Protein AF-A0A3S2VZG4-F1 (afdb_monomer_lite)

Sequence (75 aa):
MNARHPSTDGPVGLLALIDFKWLMTAEGLAVNVDRLRQDAGYAQTVFDAADASGNVVLRRIAGELRERLAAASAP

Secondary structure (DSSP, 8-state):
-------S--HHHHHHHHHHHHHHHHTT----HHHHHH-HHHHHHHHHHHHHSS-HHHHHHHHHHHHHHHHHT--

Structure (mmCIF, N/CA/C/O backbone):
data_AF-A0A3S2VZG4-F1
#
_entry.id   AF-A0A3S2VZG4-F1
#
loop_
_atom_site.group_PDB
_atom_site.id
_atom_site.type_symbol
_atom_site.label_atom_id
_atom_site.label_alt_id
_atom_site.label_comp_id
_atom_site.label_asym_id
_atom_site.label_entity_id
_atom_site.label_seq_id
_atom_site.pdbx_PDB_ins_code
_atom_site.Cartn_x
_atom_site.Cartn_y
_atom_site.Cartn_z
_atom_site.occupancy
_atom_site.B_iso_or_equiv
_atom_site.auth_seq_id
_atom_site.auth_comp_id
_atom_site.auth_asym_id
_atom_site.auth_atom_id
_atom_site.pdbx_PDB_model_num
ATOM 1 N N . MET A 1 1 ? 7.193 6.707 -36.107 1.00 36.22 1 MET A N 1
ATOM 2 C CA . MET A 1 1 ? 7.907 5.621 -35.405 1.00 36.22 1 MET A CA 1
ATOM 3 C C . MET A 1 1 ? 7.505 5.701 -33.940 1.00 36.22 1 MET A C 1
ATOM 5 O O . MET A 1 1 ? 8.018 6.552 -33.235 1.00 36.22 1 MET A O 1
ATOM 9 N N . ASN A 1 2 ? 6.499 4.928 -33.517 1.00 39.22 2 ASN A N 1
ATOM 10 C CA . ASN A 1 2 ? 6.014 4.955 -32.133 1.00 39.22 2 ASN A CA 1
ATOM 11 C C . ASN A 1 2 ? 6.755 3.870 -31.352 1.00 39.22 2 ASN A C 1
ATOM 13 O O . ASN A 1 2 ? 6.508 2.685 -31.575 1.00 39.22 2 ASN A O 1
ATOM 17 N N . ALA A 1 3 ? 7.680 4.271 -30.480 1.00 41.50 3 ALA A N 1
ATOM 18 C CA . ALA A 1 3 ? 8.315 3.365 -29.534 1.00 41.50 3 ALA A CA 1
ATOM 19 C C . ALA A 1 3 ? 7.245 2.884 -28.547 1.00 41.50 3 ALA A C 1
ATOM 21 O O . ALA A 1 3 ? 6.883 3.570 -27.594 1.00 41.50 3 ALA A O 1
ATOM 22 N N . ARG A 1 4 ? 6.679 1.709 -28.823 1.00 47.88 4 ARG A N 1
ATOM 23 C CA . ARG A 1 4 ? 5.831 0.991 -27.879 1.00 47.88 4 ARG A CA 1
ATOM 24 C C . ARG A 1 4 ? 6.773 0.503 -26.782 1.00 47.88 4 ARG A C 1
ATOM 26 O O . ARG A 1 4 ? 7.444 -0.506 -26.970 1.00 47.88 4 ARG A O 1
ATOM 33 N N . HIS A 1 5 ? 6.880 1.242 -25.678 1.00 48.91 5 HIS A N 1
ATOM 34 C CA . HIS A 1 5 ? 7.436 0.662 -24.458 1.00 48.91 5 HIS A CA 1
ATOM 35 C C . HIS A 1 5 ? 6.602 -0.593 -24.179 1.00 48.91 5 HIS A C 1
ATOM 37 O O . HIS A 1 5 ? 5.371 -0.479 -24.159 1.00 48.91 5 HIS A O 1
ATOM 43 N N . PRO A 1 6 ? 7.198 -1.790 -24.047 1.00 46.00 6 PRO A N 1
ATOM 44 C CA . PRO A 1 6 ? 6.449 -2.931 -23.560 1.00 46.00 6 PRO A CA 1
ATOM 45 C C . PRO A 1 6 ? 5.963 -2.539 -22.167 1.00 46.00 6 PRO A C 1
ATOM 47 O O . PRO A 1 6 ? 6.743 -2.435 -21.228 1.00 46.00 6 PRO A O 1
ATOM 50 N N . SER A 1 7 ? 4.682 -2.200 -22.051 1.00 50.75 7 SER A N 1
ATOM 51 C CA . SER A 1 7 ? 4.057 -1.994 -20.759 1.00 50.75 7 SER A CA 1
ATOM 52 C C . SER A 1 7 ? 4.108 -3.346 -20.058 1.00 50.75 7 SER A C 1
ATOM 54 O O . SER A 1 7 ? 3.295 -4.222 -20.330 1.00 50.75 7 SER A O 1
ATOM 56 N N . THR A 1 8 ? 5.088 -3.528 -19.177 1.00 53.03 8 THR A N 1
ATOM 57 C CA . THR A 1 8 ? 5.177 -4.663 -18.244 1.00 53.03 8 THR A CA 1
ATOM 58 C C . THR A 1 8 ? 3.918 -4.754 -17.353 1.00 53.03 8 THR A C 1
ATOM 60 O O . THR A 1 8 ? 3.646 -5.775 -16.726 1.00 53.03 8 THR A O 1
ATOM 63 N N . ASP A 1 9 ? 3.080 -3.714 -17.365 1.00 55.06 9 ASP A N 1
ATOM 64 C CA . ASP A 1 9 ? 1.701 -3.701 -16.884 1.00 55.06 9 ASP A CA 1
ATOM 65 C C . ASP A 1 9 ? 0.733 -4.360 -17.884 1.00 55.06 9 ASP A C 1
ATOM 67 O O . ASP A 1 9 ? 0.019 -3.702 -18.642 1.00 55.06 9 ASP A O 1
ATOM 71 N N . GLY A 1 10 ? 0.665 -5.692 -17.873 1.00 59.84 10 GLY A N 1
ATOM 72 C CA . GLY A 1 10 ? -0.525 -6.384 -18.373 1.00 59.84 10 GLY A CA 1
ATOM 73 C C . GLY A 1 10 ? -1.779 -6.000 -17.559 1.00 59.84 10 GLY A C 1
ATOM 74 O O . GLY A 1 10 ? -1.653 -5.484 -16.447 1.00 59.84 10 GLY A O 1
ATOM 75 N N . PRO A 1 11 ? -3.003 -6.304 -18.033 1.00 58.50 11 PRO A N 1
ATOM 76 C CA . PRO A 1 11 ? -4.259 -5.977 -17.333 1.00 58.50 11 PRO A CA 1
ATOM 77 C C . PRO A 1 11 ? -4.329 -6.513 -15.888 1.00 58.50 11 PRO A C 1
ATOM 79 O O . PRO A 1 11 ? -4.985 -5.927 -15.031 1.00 58.50 11 PRO A O 1
ATOM 82 N N . VAL A 1 12 ? -3.585 -7.582 -15.594 1.00 58.78 12 VAL A N 1
ATOM 83 C CA . VAL A 1 12 ? -3.442 -8.180 -14.255 1.00 58.78 12 VAL A CA 1
ATOM 84 C C . VAL A 1 12 ? -2.592 -7.317 -13.302 1.00 58.78 12 VAL A C 1
ATOM 86 O O . VAL A 1 12 ? -2.704 -7.438 -12.089 1.00 58.78 12 VAL A O 1
ATOM 89 N N . GLY A 1 13 ? -1.706 -6.455 -13.814 1.00 70.94 13 GLY A N 1
ATOM 90 C CA . GLY A 1 13 ? -0.948 -5.481 -13.007 1.00 70.94 13 GLY A CA 1
ATOM 91 C C . GLY A 1 13 ? -1.809 -4.325 -12.543 1.00 70.94 13 GLY A C 1
ATOM 92 O O . GLY A 1 13 ? -1.837 -4.012 -11.356 1.00 70.94 13 GLY A O 1
ATOM 93 N N . LEU A 1 14 ? -2.601 -3.788 -13.469 1.00 78.88 14 LEU A N 1
ATOM 94 C CA . LEU A 1 14 ? -3.496 -2.678 -13.188 1.00 78.88 14 LEU A CA 1
ATOM 95 C C . LEU A 1 14 ? -4.541 -3.041 -12.123 1.00 78.88 14 LEU A C 1
ATOM 97 O O . LEU A 1 14 ? -4.791 -2.245 -11.226 1.00 78.88 14 LEU A O 1
ATOM 101 N N . LEU A 1 15 ? -5.122 -4.244 -12.191 1.00 83.50 15 LEU A N 1
ATOM 102 C CA . LEU A 1 15 ? -6.136 -4.673 -11.226 1.00 83.50 15 LEU A CA 1
ATOM 103 C C . LEU A 1 15 ? -5.567 -4.778 -9.803 1.00 83.50 15 LEU A C 1
ATOM 105 O O . LEU A 1 15 ? -6.115 -4.165 -8.893 1.00 83.50 15 LEU A O 1
ATOM 109 N N . ALA A 1 16 ? -4.421 -5.447 -9.630 1.00 85.31 16 ALA A N 1
ATOM 110 C CA . ALA A 1 16 ? -3.765 -5.574 -8.325 1.00 85.31 16 ALA A CA 1
ATOM 111 C C . ALA A 1 16 ? -3.411 -4.205 -7.714 1.00 85.31 16 ALA A C 1
ATOM 113 O O . ALA A 1 16 ? -3.533 -3.996 -6.510 1.00 85.31 16 ALA A O 1
ATOM 114 N N . LEU A 1 17 ? -3.010 -3.252 -8.556 1.00 87.75 17 LEU A N 1
ATOM 115 C CA . LEU A 1 17 ? -2.668 -1.886 -8.165 1.00 87.75 17 LEU A CA 1
ATOM 116 C C . LEU A 1 17 ? -3.897 -1.085 -7.698 1.00 87.75 17 LEU A C 1
ATOM 118 O O . LEU A 1 17 ? -3.818 -0.317 -6.736 1.00 87.75 17 LEU A O 1
ATOM 122 N N . ILE A 1 18 ? -5.040 -1.271 -8.365 1.00 89.56 18 ILE A N 1
ATOM 123 C CA . ILE A 1 18 ? -6.318 -0.668 -7.972 1.00 89.56 18 ILE A CA 1
ATOM 124 C C . ILE A 1 18 ? -6.843 -1.302 -6.682 1.00 89.56 18 ILE A C 1
ATOM 126 O O . ILE A 1 18 ? -7.202 -0.562 -5.766 1.00 89.56 18 ILE A O 1
ATOM 130 N N . ASP A 1 19 ? -6.827 -2.631 -6.569 1.00 91.56 19 ASP A N 1
ATOM 131 C CA . ASP A 1 19 ? -7.238 -3.345 -5.353 1.00 91.56 19 ASP A CA 1
ATOM 132 C C . ASP A 1 19 ? -6.413 -2.888 -4.147 1.00 91.56 19 ASP A C 1
ATOM 134 O O . ASP A 1 19 ? -6.961 -2.534 -3.103 1.00 91.56 19 ASP A O 1
ATOM 138 N N . PHE A 1 20 ? -5.093 -2.793 -4.317 1.00 92.56 20 PHE A N 1
ATOM 139 C CA . PHE A 1 20 ? -4.191 -2.281 -3.293 1.00 92.56 20 PHE A CA 1
ATOM 140 C C . PHE A 1 20 ? -4.537 -0.852 -2.866 1.00 92.56 20 PHE A C 1
ATOM 142 O O . PHE A 1 20 ? -4.633 -0.569 -1.672 1.00 92.56 20 PHE A O 1
ATOM 149 N N . LYS A 1 21 ? -4.778 0.052 -3.824 1.00 93.94 21 LYS A N 1
ATOM 150 C CA . LYS A 1 21 ? -5.174 1.436 -3.528 1.00 93.94 21 LYS A CA 1
ATOM 151 C C . LYS A 1 21 ? -6.459 1.490 -2.699 1.00 93.94 21 LYS A C 1
ATOM 153 O O . LYS A 1 21 ? -6.542 2.278 -1.754 1.00 93.94 21 LYS A O 1
ATOM 158 N N . TRP A 1 22 ? -7.454 0.677 -3.045 1.00 94.56 22 TRP A N 1
ATOM 159 C CA . TRP A 1 22 ? -8.719 0.623 -2.314 1.00 94.56 22 TRP A CA 1
ATOM 160 C C . TRP A 1 22 ? -8.549 0.054 -0.908 1.00 94.56 22 TRP A C 1
ATOM 162 O O . TRP A 1 22 ? -9.076 0.631 0.041 1.00 94.56 22 TRP A O 1
ATOM 172 N N . LEU A 1 23 ? -7.769 -1.016 -0.756 1.00 93.81 23 LEU A N 1
ATOM 173 C CA . LEU A 1 23 ? -7.482 -1.604 0.551 1.00 93.81 23 LEU A CA 1
ATOM 174 C C . LEU A 1 23 ? -6.729 -0.628 1.458 1.00 93.81 23 LEU A C 1
ATOM 176 O O . LEU A 1 23 ? -7.143 -0.417 2.590 1.00 93.81 23 LEU A O 1
ATOM 180 N N . MET A 1 24 ? -5.699 0.047 0.948 1.00 95.50 24 MET A N 1
ATOM 181 C CA . MET A 1 24 ? -4.994 1.090 1.702 1.00 95.50 24 MET A CA 1
ATOM 182 C C . MET A 1 24 ? -5.923 2.242 2.098 1.00 95.50 24 MET A C 1
ATOM 184 O O . MET A 1 24 ? -5.831 2.761 3.208 1.00 95.50 24 MET A O 1
ATOM 188 N N . THR A 1 25 ? -6.871 2.607 1.229 1.00 95.62 25 THR A N 1
ATOM 189 C CA . THR A 1 25 ? -7.873 3.635 1.545 1.00 95.62 25 THR A CA 1
ATOM 190 C C . THR A 1 25 ? -8.782 3.197 2.697 1.00 95.62 25 THR A C 1
ATOM 192 O O . THR A 1 25 ? -9.108 4.019 3.550 1.00 95.62 25 THR A O 1
ATOM 195 N N . ALA A 1 26 ? -9.147 1.912 2.768 1.00 92.38 26 ALA A N 1
ATOM 1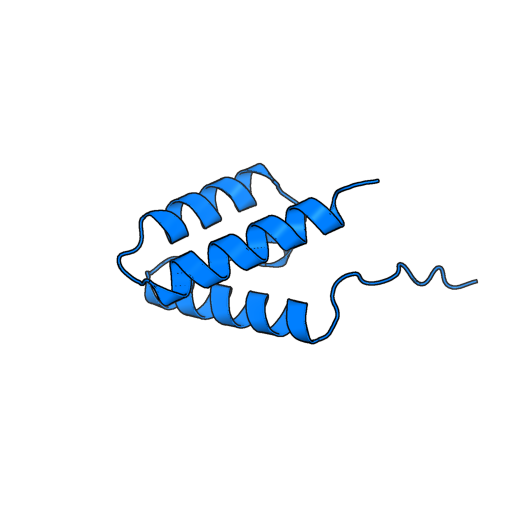96 C CA . ALA A 1 26 ? -9.902 1.358 3.894 1.00 92.38 26 ALA A CA 1
ATOM 197 C C . ALA A 1 26 ? -9.100 1.371 5.213 1.00 92.38 26 ALA A C 1
ATOM 199 O O . ALA A 1 26 ? -9.689 1.541 6.276 1.00 92.38 26 ALA A O 1
ATOM 200 N N . GLU A 1 27 ? -7.768 1.284 5.143 1.00 91.12 27 GLU A N 1
ATOM 201 C CA . GLU A 1 27 ? -6.850 1.476 6.281 1.00 91.12 27 GLU A CA 1
ATOM 202 C C . GLU A 1 27 ? -6.596 2.965 6.612 1.00 91.12 27 GLU A C 1
ATOM 204 O O . GLU A 1 27 ? -5.815 3.287 7.505 1.00 91.12 27 GLU A O 1
ATOM 209 N N . GLY A 1 28 ? -7.244 3.895 5.900 1.00 93.25 28 GLY A N 1
ATOM 210 C CA . GLY A 1 28 ? -7.124 5.340 6.122 1.00 93.25 28 GLY A CA 1
ATOM 211 C C . GLY A 1 28 ? -5.976 6.022 5.370 1.00 93.25 28 GLY A C 1
ATOM 212 O O . GLY A 1 28 ? -5.709 7.200 5.608 1.00 93.25 28 GLY A O 1
ATOM 213 N N . LEU A 1 29 ? -5.309 5.325 4.444 1.00 92.38 29 LEU A N 1
ATOM 214 C CA . LEU A 1 29 ? -4.175 5.840 3.673 1.00 92.38 29 LEU A CA 1
ATOM 215 C C . LEU A 1 29 ? -4.493 5.918 2.175 1.00 92.38 29 LEU A C 1
ATOM 217 O O . LEU A 1 29 ? -4.587 4.915 1.469 1.00 92.38 29 LEU A O 1
ATOM 221 N N . ALA A 1 30 ? -4.598 7.138 1.651 1.00 93.44 30 ALA A N 1
ATOM 222 C CA . ALA A 1 30 ? -4.778 7.361 0.220 1.00 93.44 30 AL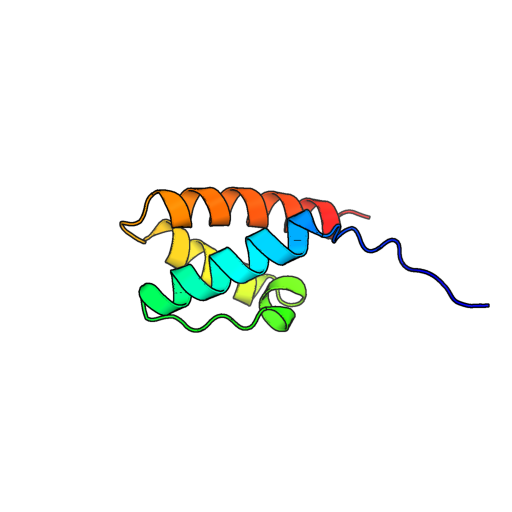A A CA 1
ATOM 223 C C . ALA A 1 30 ? -3.456 7.168 -0.545 1.00 93.44 30 ALA A C 1
ATOM 225 O O . ALA A 1 30 ? -2.480 7.889 -0.322 1.00 93.44 30 ALA A O 1
ATOM 226 N N . VAL A 1 31 ? -3.437 6.230 -1.496 1.00 93.38 31 VAL A N 1
ATOM 227 C CA . VAL A 1 31 ? -2.252 5.933 -2.318 1.00 93.38 31 VAL A CA 1
ATOM 228 C C . VAL A 1 31 ? -2.314 6.650 -3.667 1.00 93.38 31 VAL A C 1
ATOM 230 O O . VAL A 1 31 ? -3.290 6.535 -4.418 1.00 93.38 31 VAL A O 1
ATOM 233 N N . ASN A 1 32 ? -1.234 7.358 -4.003 1.00 92.69 32 ASN A N 1
ATOM 234 C CA . ASN A 1 32 ? -0.985 7.880 -5.341 1.00 92.69 32 ASN A CA 1
ATOM 235 C C . ASN A 1 32 ? -0.227 6.830 -6.161 1.00 92.69 32 ASN A C 1
ATOM 237 O O . ASN A 1 32 ? 0.936 6.534 -5.902 1.00 92.69 32 ASN A O 1
ATOM 241 N N . VAL A 1 33 ? -0.902 6.283 -7.163 1.00 87.88 33 VAL A N 1
ATOM 242 C CA . VAL A 1 33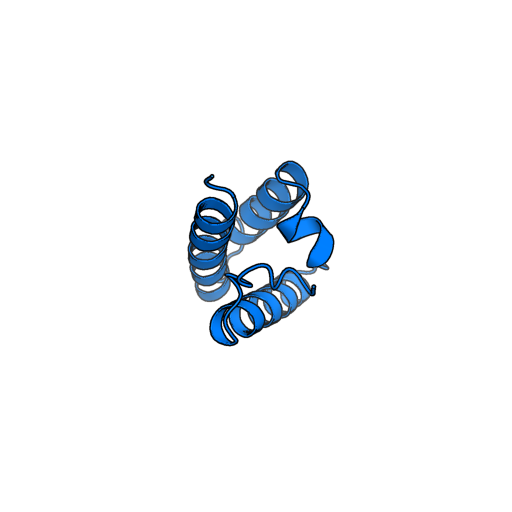 ? -0.414 5.155 -7.957 1.00 87.88 33 VAL A CA 1
ATOM 243 C C . VAL A 1 33 ? 0.732 5.541 -8.894 1.00 87.88 33 VAL A C 1
ATOM 245 O O . VAL A 1 33 ? 1.680 4.775 -9.043 1.00 87.88 33 VAL A O 1
ATOM 248 N N . ASP A 1 34 ? 0.686 6.729 -9.496 1.00 87.38 34 ASP A N 1
ATOM 249 C CA . ASP A 1 34 ? 1.775 7.211 -10.349 1.00 87.38 34 ASP A CA 1
ATOM 250 C C . ASP A 1 34 ? 3.054 7.405 -9.537 1.00 87.38 34 ASP A C 1
ATOM 252 O O . ASP A 1 34 ? 4.127 6.952 -9.935 1.00 87.38 34 ASP A O 1
ATOM 256 N N . ARG A 1 35 ? 2.923 7.990 -8.340 1.00 90.69 35 ARG A N 1
ATOM 257 C CA . ARG A 1 35 ? 4.050 8.162 -7.423 1.00 90.69 35 ARG A CA 1
ATOM 258 C C . ARG A 1 35 ? 4.574 6.823 -6.906 1.00 90.69 35 ARG A C 1
ATOM 260 O O . ARG A 1 35 ? 5.782 6.649 -6.834 1.00 90.69 35 ARG A O 1
ATOM 267 N N . LEU A 1 36 ? 3.693 5.861 -6.625 1.00 89.06 36 LEU A N 1
ATOM 268 C CA . LEU A 1 36 ? 4.071 4.502 -6.213 1.00 89.06 36 LEU A CA 1
ATOM 269 C C . LEU A 1 36 ? 4.993 3.811 -7.229 1.00 89.06 36 LEU A C 1
ATOM 271 O O . LEU A 1 36 ? 5.855 3.032 -6.843 1.00 89.06 36 LEU A O 1
ATOM 275 N N . ARG A 1 37 ? 4.825 4.100 -8.522 1.00 85.44 37 ARG A N 1
ATOM 276 C CA . ARG A 1 37 ? 5.629 3.497 -9.596 1.00 85.44 37 ARG A CA 1
ATOM 277 C C . ARG A 1 37 ? 6.946 4.227 -9.855 1.00 85.44 37 ARG A C 1
ATOM 279 O O . ARG A 1 37 ? 7.875 3.612 -10.362 1.00 85.44 37 ARG A O 1
ATOM 286 N N . GLN A 1 38 ? 7.008 5.527 -9.573 1.00 86.19 38 GLN A N 1
ATOM 287 C CA . GLN A 1 38 ? 8.121 6.397 -9.981 1.00 86.19 38 GLN A CA 1
ATOM 288 C C . GLN A 1 38 ? 9.060 6.778 -8.829 1.00 86.19 38 GLN A C 1
ATOM 290 O O . GLN A 1 38 ? 10.209 7.134 -9.070 1.00 86.19 38 GLN A O 1
ATOM 295 N N . ASP A 1 39 ? 8.583 6.722 -7.585 1.00 90.25 39 ASP A N 1
ATOM 296 C CA . ASP A 1 39 ? 9.309 7.147 -6.388 1.00 90.25 39 ASP A CA 1
ATOM 297 C C . ASP A 1 39 ? 9.499 5.943 -5.457 1.00 90.25 39 ASP A C 1
ATOM 299 O O . ASP A 1 39 ? 8.575 5.512 -4.763 1.00 90.25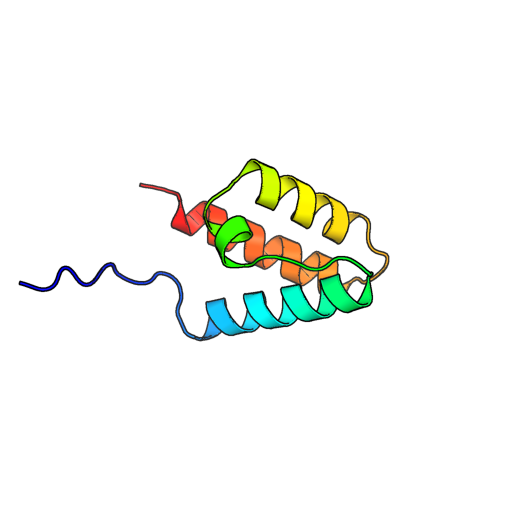 39 ASP A O 1
ATOM 303 N N . ALA A 1 40 ? 10.717 5.396 -5.446 1.00 87.50 40 ALA A N 1
ATOM 304 C CA . ALA A 1 40 ? 11.062 4.224 -4.646 1.00 87.50 40 ALA A CA 1
ATOM 305 C C . ALA A 1 40 ? 10.911 4.466 -3.132 1.00 87.50 40 ALA A C 1
ATOM 307 O O . ALA A 1 40 ? 10.526 3.552 -2.405 1.00 87.50 40 ALA A O 1
ATOM 308 N N . GLY A 1 41 ? 11.159 5.691 -2.650 1.00 91.50 41 GLY A N 1
ATOM 309 C CA . GLY A 1 41 ? 11.011 6.032 -1.232 1.00 91.50 41 GLY A CA 1
ATOM 310 C C . GLY A 1 41 ? 9.544 6.118 -0.812 1.00 91.50 41 GLY A C 1
ATOM 311 O O . GLY A 1 41 ? 9.157 5.626 0.252 1.00 91.50 41 GLY A O 1
ATOM 312 N N . TYR A 1 42 ? 8.700 6.678 -1.682 1.00 91.44 42 TYR A N 1
ATOM 313 C CA . TYR A 1 42 ? 7.251 6.648 -1.496 1.00 91.44 42 TYR A CA 1
ATOM 314 C C . TYR A 1 42 ? 6.709 5.215 -1.547 1.00 91.44 42 TYR A C 1
ATOM 316 O O . TYR A 1 42 ? 5.915 4.839 -0.687 1.00 91.44 42 TYR A O 1
ATOM 324 N N . ALA A 1 43 ? 7.175 4.400 -2.499 1.00 91.44 43 ALA A N 1
ATOM 325 C CA . ALA A 1 43 ? 6.797 2.993 -2.596 1.00 91.44 43 ALA A CA 1
ATOM 326 C C . ALA A 1 43 ? 7.139 2.219 -1.322 1.00 91.44 43 ALA A C 1
ATOM 328 O O . ALA A 1 43 ? 6.275 1.545 -0.767 1.00 91.44 43 ALA A O 1
ATOM 329 N N . GLN A 1 44 ? 8.362 2.377 -0.814 1.00 92.25 44 GLN A N 1
ATOM 330 C CA . GLN A 1 44 ? 8.790 1.742 0.427 1.00 92.25 44 GLN A CA 1
ATOM 331 C C . GLN A 1 44 ? 7.896 2.143 1.606 1.00 92.25 44 GLN A C 1
ATOM 333 O O . GLN A 1 44 ? 7.348 1.272 2.270 1.00 92.25 44 GLN A O 1
ATOM 338 N N . THR A 1 45 ? 7.650 3.443 1.792 1.00 94.31 45 THR A N 1
ATOM 339 C CA . THR A 1 45 ? 6.794 3.950 2.881 1.00 94.31 45 THR A CA 1
ATOM 340 C C . THR A 1 45 ? 5.375 3.376 2.817 1.00 94.31 45 THR A C 1
ATOM 342 O O . THR A 1 45 ? 4.794 3.002 3.836 1.00 94.31 45 THR A O 1
ATOM 345 N N . VAL A 1 46 ? 4.800 3.301 1.614 1.00 94.75 46 VAL A N 1
ATOM 346 C CA . VAL A 1 46 ? 3.452 2.762 1.402 1.00 94.75 46 VAL A CA 1
ATOM 347 C C . VAL A 1 46 ? 3.407 1.259 1.674 1.00 94.75 46 VAL A C 1
ATOM 349 O O . VAL A 1 46 ? 2.458 0.786 2.299 1.00 94.75 46 VAL A O 1
ATOM 352 N N . PHE A 1 47 ? 4.419 0.507 1.241 1.00 94.69 47 PHE A N 1
ATOM 353 C CA . PHE A 1 47 ? 4.465 -0.924 1.510 1.00 94.69 47 PHE A CA 1
ATOM 354 C C . PHE A 1 47 ? 4.753 -1.244 2.981 1.00 94.69 47 PHE A C 1
ATOM 356 O O . PHE A 1 47 ? 4.161 -2.182 3.502 1.00 94.69 47 PHE A O 1
ATOM 363 N N . ASP A 1 48 ? 5.567 -0.449 3.676 1.00 94.88 48 ASP A N 1
ATOM 364 C CA . ASP A 1 48 ? 5.802 -0.612 5.117 1.00 94.88 48 ASP A CA 1
ATOM 365 C C . ASP A 1 48 ? 4.506 -0.389 5.918 1.00 94.88 48 ASP A C 1
ATOM 367 O O . ASP A 1 48 ? 4.202 -1.132 6.852 1.00 94.88 48 ASP A O 1
ATOM 371 N N . ALA A 1 49 ? 3.688 0.588 5.512 1.00 94.25 49 ALA A N 1
ATOM 372 C CA . ALA A 1 49 ? 2.365 0.800 6.096 1.00 94.25 49 ALA A CA 1
ATOM 373 C C . ALA A 1 49 ? 1.404 -0.370 5.813 1.00 94.25 49 ALA A C 1
ATOM 375 O O . ALA A 1 49 ? 0.649 -0.774 6.698 1.00 94.25 49 ALA A O 1
ATOM 376 N N . ALA A 1 50 ? 1.452 -0.943 4.606 1.00 94.62 50 ALA A N 1
ATOM 377 C CA . ALA A 1 50 ? 0.672 -2.129 4.266 1.00 94.62 50 ALA A CA 1
ATOM 378 C C . ALA A 1 50 ? 1.097 -3.353 5.098 1.00 94.62 50 ALA A C 1
ATOM 380 O O . ALA A 1 50 ? 0.235 -4.073 5.599 1.00 94.62 50 ALA A O 1
ATOM 381 N N . ASP A 1 51 ? 2.404 -3.557 5.296 1.00 94.06 51 ASP A N 1
ATOM 382 C CA . ASP A 1 51 ? 2.967 -4.654 6.094 1.00 94.06 51 ASP A CA 1
ATOM 383 C C . ASP A 1 51 ? 2.601 -4.542 7.585 1.00 94.06 51 ASP A C 1
ATOM 385 O O . ASP A 1 51 ? 2.409 -5.560 8.254 1.00 94.06 51 ASP A O 1
ATOM 389 N N . ALA A 1 52 ? 2.431 -3.319 8.096 1.00 94.31 52 ALA A N 1
ATOM 390 C CA . ALA A 1 52 ? 1.977 -3.058 9.463 1.00 94.31 52 ALA A CA 1
ATOM 391 C C . ALA A 1 52 ? 0.462 -3.262 9.675 1.00 94.31 52 ALA A C 1
ATOM 393 O O . ALA A 1 52 ? 0.010 -3.338 10.820 1.00 94.31 52 ALA A O 1
ATOM 394 N N . SER A 1 53 ? -0.335 -3.356 8.605 1.00 92.75 53 SER A N 1
ATOM 395 C CA . SER A 1 53 ? -1.784 -3.556 8.714 1.00 92.75 53 SER A CA 1
ATOM 396 C C . SER A 1 53 ? -2.124 -4.940 9.272 1.00 92.75 53 SER A C 1
ATOM 398 O O . SER A 1 53 ? -1.474 -5.942 8.967 1.00 92.75 53 SER A O 1
ATOM 400 N N . GLY A 1 54 ? -3.222 -5.031 10.029 1.00 93.31 54 GLY A N 1
ATOM 401 C CA . GLY A 1 54 ? -3.815 -6.306 10.443 1.00 93.31 54 GLY A CA 1
ATOM 402 C C . GLY A 1 54 ? -4.396 -7.120 9.277 1.00 93.31 54 GLY A C 1
ATOM 403 O O . GLY A 1 54 ? -4.546 -8.340 9.392 1.00 93.31 54 GLY A O 1
ATOM 404 N N . ASN A 1 55 ? -4.650 -6.494 8.126 1.00 92.94 55 ASN A N 1
ATOM 405 C CA . ASN A 1 55 ? -5.292 -7.108 6.971 1.00 92.94 55 ASN A CA 1
ATOM 406 C C . ASN A 1 55 ? -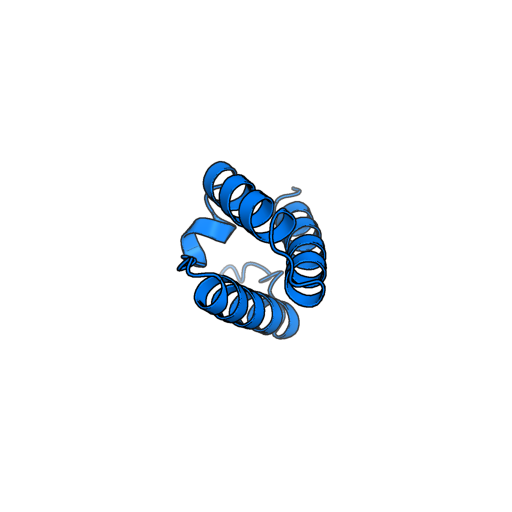4.341 -8.036 6.187 1.00 92.94 55 ASN A C 1
ATOM 408 O O . ASN A 1 55 ? -3.448 -7.601 5.462 1.00 92.94 55 ASN A O 1
ATOM 412 N N . VAL A 1 56 ? -4.568 -9.349 6.298 1.00 93.56 56 VAL A N 1
ATOM 413 C CA . VAL A 1 56 ? -3.751 -10.392 5.645 1.00 93.56 56 VAL A CA 1
ATOM 414 C C . VAL A 1 56 ? -3.757 -10.265 4.117 1.00 93.56 56 VAL A C 1
ATOM 416 O O . VAL A 1 56 ? -2.735 -10.502 3.475 1.00 93.56 56 VAL A O 1
ATOM 419 N N . VAL A 1 57 ? -4.898 -9.891 3.530 1.00 92.12 57 VAL A N 1
ATOM 420 C CA . VAL A 1 57 ? -5.047 -9.763 2.073 1.00 92.12 57 VAL A CA 1
ATOM 421 C C . VAL A 1 57 ? -4.232 -8.579 1.563 1.00 92.12 57 VAL A C 1
ATOM 423 O O . VAL A 1 57 ? -3.524 -8.712 0.567 1.00 92.12 57 VAL A O 1
ATOM 426 N N . LEU A 1 58 ? -4.268 -7.456 2.283 1.00 93.19 58 LEU A N 1
ATOM 427 C CA . LEU A 1 58 ? -3.464 -6.281 1.962 1.00 93.19 58 LEU A CA 1
ATOM 428 C C . LEU A 1 58 ? -1.965 -6.601 1.987 1.00 93.19 58 LEU A C 1
ATOM 430 O O . LEU A 1 58 ? -1.276 -6.304 1.015 1.00 93.19 58 LEU A O 1
ATOM 434 N N . ARG A 1 59 ? -1.476 -7.272 3.039 1.00 94.81 59 ARG A N 1
ATOM 435 C CA . ARG A 1 59 ? -0.059 -7.675 3.132 1.00 94.81 59 ARG A CA 1
ATOM 436 C C . ARG A 1 59 ? 0.368 -8.572 1.972 1.00 94.81 59 ARG A C 1
ATOM 438 O O . ARG A 1 59 ? 1.440 -8.391 1.402 1.00 94.81 59 ARG A O 1
ATOM 445 N N . ARG A 1 60 ? -0.487 -9.519 1.576 1.00 93.38 60 ARG A N 1
ATOM 446 C CA . ARG A 1 60 ? -0.212 -10.389 0.426 1.00 93.38 60 ARG A CA 1
ATOM 447 C C . ARG A 1 60 ? -0.096 -9.592 -0.876 1.00 93.38 60 ARG A C 1
ATOM 449 O O . ARG A 1 60 ? 0.888 -9.748 -1.593 1.00 93.38 60 ARG A O 1
ATOM 456 N N . ILE A 1 61 ? -1.076 -8.735 -1.167 1.00 91.75 61 ILE A N 1
ATOM 457 C CA . ILE A 1 61 ? -1.084 -7.917 -2.390 1.00 91.75 61 ILE A CA 1
ATOM 458 C C . ILE A 1 61 ? 0.107 -6.947 -2.403 1.00 91.75 61 ILE A C 1
ATOM 460 O O . ILE A 1 61 ? 0.717 -6.741 -3.452 1.00 91.75 61 ILE A O 1
ATOM 464 N N . ALA A 1 62 ? 0.481 -6.392 -1.246 1.00 92.88 62 ALA A N 1
ATOM 465 C CA . ALA A 1 62 ? 1.662 -5.546 -1.094 1.00 92.88 62 ALA A CA 1
ATOM 466 C C . ALA A 1 62 ? 2.949 -6.279 -1.507 1.00 92.88 62 ALA A C 1
ATOM 468 O O . ALA A 1 62 ? 3.742 -5.736 -2.275 1.00 92.88 62 ALA A O 1
ATOM 469 N N . GLY A 1 63 ? 3.131 -7.523 -1.051 1.00 92.06 63 GLY A N 1
ATOM 470 C CA . GLY A 1 63 ? 4.265 -8.367 -1.439 1.00 92.06 63 GLY A CA 1
ATOM 471 C C . GLY A 1 63 ? 4.317 -8.630 -2.945 1.00 92.06 63 GLY A C 1
ATOM 472 O O . GLY A 1 63 ? 5.336 -8.366 -3.582 1.00 92.06 63 GLY A O 1
ATOM 473 N N . GLU A 1 64 ? 3.194 -9.057 -3.530 1.00 90.25 64 GLU A N 1
ATOM 474 C CA . GLU A 1 64 ? 3.088 -9.330 -4.970 1.00 90.25 64 GLU A CA 1
ATOM 475 C C . GLU A 1 64 ? 3.377 -8.070 -5.815 1.00 90.25 64 GLU A C 1
ATOM 477 O O . GLU A 1 64 ? 4.067 -8.134 -6.834 1.00 90.25 64 GLU A O 1
ATOM 482 N N . LEU A 1 65 ? 2.895 -6.896 -5.393 1.00 89.25 65 LEU A N 1
ATOM 483 C CA . LEU A 1 65 ? 3.181 -5.630 -6.076 1.00 89.25 65 LEU A CA 1
ATOM 484 C C . LEU A 1 65 ? 4.646 -5.207 -5.946 1.00 89.25 65 LEU A C 1
ATOM 486 O O . LEU A 1 65 ? 5.224 -4.736 -6.926 1.00 89.25 65 LEU A O 1
ATOM 490 N N . ARG A 1 66 ? 5.257 -5.390 -4.771 1.00 89.75 66 ARG A N 1
ATOM 491 C CA . ARG A 1 66 ? 6.664 -5.050 -4.522 1.00 89.75 66 ARG A CA 1
ATOM 492 C C . ARG A 1 66 ? 7.595 -5.837 -5.452 1.00 89.75 66 ARG A C 1
ATOM 494 O O . ARG A 1 66 ? 8.462 -5.239 -6.086 1.00 89.75 66 ARG A O 1
ATOM 501 N N . GLU A 1 67 ? 7.368 -7.142 -5.605 1.00 87.62 67 GLU A N 1
ATOM 502 C CA . GLU A 1 67 ? 8.133 -7.996 -6.529 1.00 87.62 67 GLU A CA 1
ATOM 503 C C . GLU A 1 67 ? 7.987 -7.544 -7.988 1.00 87.62 67 GLU A C 1
ATOM 505 O O . GLU A 1 67 ? 8.969 -7.454 -8.728 1.00 87.62 67 GLU A O 1
ATOM 510 N N . ARG A 1 68 ? 6.765 -7.198 -8.403 1.00 84.06 68 ARG A N 1
ATOM 511 C CA . ARG A 1 68 ? 6.481 -6.768 -9.779 1.00 84.06 68 ARG A CA 1
ATOM 512 C C . ARG A 1 68 ? 7.087 -5.410 -10.110 1.00 84.06 68 ARG A C 1
ATOM 514 O O . ARG A 1 68 ? 7.600 -5.236 -11.214 1.00 84.06 68 ARG A O 1
ATOM 521 N N . LEU A 1 69 ? 7.052 -4.461 -9.177 1.00 80.62 69 LEU A N 1
ATOM 522 C CA . LEU A 1 69 ? 7.681 -3.152 -9.364 1.00 80.62 69 LEU A CA 1
ATOM 523 C C . LEU A 1 69 ? 9.211 -3.259 -9.390 1.00 80.62 69 LEU A C 1
ATOM 525 O O . LEU A 1 69 ? 9.851 -2.590 -10.203 1.00 80.62 69 LEU A O 1
ATOM 529 N N . ALA A 1 70 ? 9.795 -4.137 -8.569 1.00 81.06 70 ALA A N 1
ATOM 530 C CA . ALA A 1 70 ? 11.227 -4.424 -8.616 1.00 81.06 70 ALA A CA 1
ATOM 531 C C . ALA A 1 70 ? 11.636 -5.043 -9.964 1.00 81.06 70 ALA A C 1
ATOM 533 O O . ALA A 1 70 ? 12.596 -4.588 -10.582 1.00 81.06 70 ALA A O 1
ATOM 534 N N . ALA A 1 71 ? 10.865 -6.015 -10.466 1.00 78.62 71 ALA A N 1
ATOM 535 C CA . ALA A 1 71 ? 11.103 -6.641 -11.766 1.00 78.62 71 ALA A CA 1
ATOM 536 C C . ALA A 1 71 ? 10.941 -5.664 -12.946 1.00 78.62 71 ALA A C 1
ATOM 538 O O . ALA A 1 71 ? 11.666 -5.768 -13.929 1.00 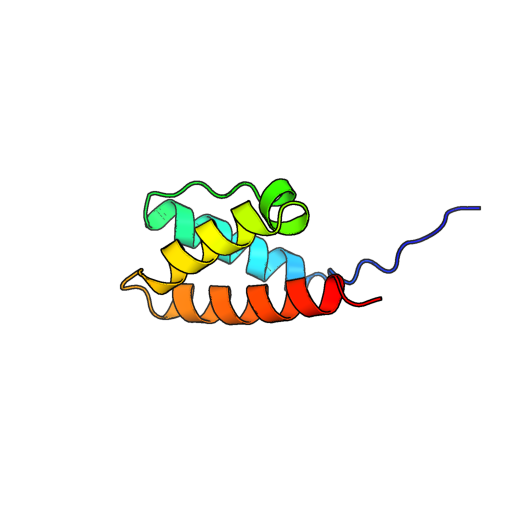78.62 71 ALA A O 1
ATOM 539 N N . ALA A 1 72 ? 10.023 -4.697 -12.851 1.00 69.31 72 ALA A N 1
ATOM 540 C CA . ALA A 1 72 ? 9.831 -3.666 -13.874 1.00 69.31 72 ALA A CA 1
ATOM 541 C C . ALA A 1 72 ? 10.931 -2.587 -13.883 1.00 69.31 72 ALA A C 1
ATOM 543 O O . ALA A 1 72 ? 11.043 -1.848 -14.859 1.00 69.31 72 ALA A O 1
ATOM 544 N N . SER A 1 73 ? 11.717 -2.491 -12.807 1.00 62.62 73 SER A N 1
ATOM 545 C CA . SER A 1 73 ? 12.810 -1.521 -12.650 1.00 62.62 73 SER A CA 1
ATOM 546 C C . SER A 1 73 ? 14.190 -2.110 -12.976 1.00 62.62 73 SER A C 1
ATOM 548 O O . SER A 1 73 ? 15.179 -1.377 -12.969 1.00 62.62 73 SER A O 1
ATOM 550 N N . ALA A 1 74 ? 14.275 -3.420 -13.235 1.00 50.00 74 ALA A N 1
ATOM 551 C CA . ALA A 1 74 ? 15.502 -4.087 -13.657 1.00 50.00 74 ALA A CA 1
ATOM 552 C C . ALA A 1 74 ? 15.798 -3.786 -15.148 1.00 50.00 74 ALA A C 1
ATOM 554 O O . ALA A 1 74 ? 14.857 -3.789 -15.946 1.00 50.00 74 ALA A O 1
ATOM 555 N N . PRO A 1 75 ? 17.063 -3.488 -15.515 1.00 46.50 75 PRO A N 1
ATOM 556 C CA . PRO A 1 75 ? 17.460 -3.112 -16.876 1.00 46.50 75 PRO A CA 1
ATOM 557 C C . PRO A 1 75 ? 17.340 -4.249 -17.899 1.00 46.50 75 PRO A C 1
ATOM 559 O O . PRO A 1 75 ? 17.507 -5.429 -17.512 1.00 46.50 75 PRO A O 1
#

pLDDT: mean 82.09, std 16.98, range [36.22, 95.62]

Foldseek 3Di:
DDPPPPPLDDVVLVVLLVVLQVVVVVVVDHDDSVCCLVPVVSVVVSLVVQCPDPDPVNVVSSVVNVVSSVVVPDD

Organism: NCBI:txid2499835

Radius of gyration: 12.88 Å; chains: 1; bounding box: 27×19×46 Å